Protein AF-A0A100JUS9-F1 (afdb_monomer_lite)

Organism: Streptomyces scabiei (NCBI:txid1930)

Sequence (91 aa):
MPEEAEIRGTVSKAGEGTVEFYTMSLDLDEASRAKLKED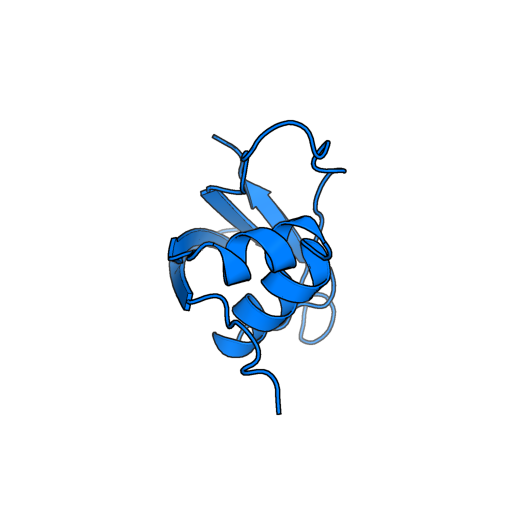PSGVLKRFLESQGYTVNALKMPDVQVGEDVWPSGWHHISSGPEKSHWFPIYR

pLDDT: mean 80.46, std 11.92, range [40.91, 91.25]

Foldseek 3Di:
DPPPDAWDWDWDFPDDDQKTKIFIDTDDDPNNLVVCLVCVFVRVCVVVVVVVDDPLEEDDDPPPSPDPFDFRIWIWRDDDDRDIYIYGHGD

Radius of gyration: 13.19 Å; chains: 1; bounding box: 42×20×35 Å

Secondary structure (DSSP, 8-state):
-------EEEEEEEEESSSEEEEEEEE--HHHHHHHHH-HHHHHHHHHHHTT---SEE------TTS----SEEEEE--STT--EEEEE--

Structure (mmCIF, N/CA/C/O backbone):
data_AF-A0A100JUS9-F1
#
_entry.id   AF-A0A100JUS9-F1
#
loop_
_atom_site.group_PDB
_atom_site.id
_atom_site.type_symbol
_atom_site.label_atom_id
_atom_site.label_alt_id
_atom_site.label_comp_id
_atom_site.label_asym_id
_atom_site.label_entity_id
_atom_site.label_seq_id
_atom_site.pdbx_PDB_ins_code
_atom_site.Cartn_x
_atom_site.Cartn_y
_atom_site.Cartn_z
_atom_site.occupancy
_atom_site.B_iso_or_equiv
_atom_site.auth_seq_id
_atom_site.auth_comp_id
_atom_site.auth_asym_id
_atom_site.auth_atom_id
_atom_site.pdbx_PDB_model_num
ATOM 1 N N . MET A 1 1 ? 28.033 -4.394 -3.657 1.00 40.91 1 MET A N 1
ATOM 2 C CA . MET A 1 1 ? 26.656 -4.788 -3.297 1.00 40.91 1 MET A CA 1
ATOM 3 C C . MET A 1 1 ? 25.750 -4.026 -4.241 1.00 40.91 1 MET A C 1
ATOM 5 O O . MET A 1 1 ? 25.998 -2.833 -4.369 1.00 40.91 1 MET A O 1
ATOM 9 N N . PRO A 1 2 ? 24.835 -4.663 -4.989 1.00 46.66 2 PRO A N 1
ATOM 10 C CA . PRO A 1 2 ? 23.889 -3.891 -5.785 1.00 46.66 2 PRO A CA 1
ATOM 11 C C . PRO A 1 2 ? 23.052 -3.063 -4.807 1.00 46.66 2 PRO A C 1
ATOM 13 O O . PRO A 1 2 ? 22.543 -3.616 -3.834 1.00 46.66 2 PRO A O 1
ATOM 16 N N . GLU A 1 3 ? 22.991 -1.746 -5.008 1.00 53.62 3 GLU A N 1
ATOM 17 C CA . GLU A 1 3 ? 22.060 -0.897 -4.268 1.00 53.62 3 GLU A CA 1
ATOM 18 C C . GLU A 1 3 ? 20.663 -1.488 -4.449 1.00 53.62 3 GLU A C 1
ATOM 20 O O . GLU A 1 3 ? 20.182 -1.680 -5.572 1.00 53.62 3 GLU A O 1
ATOM 25 N N . GLU A 1 4 ? 20.027 -1.872 -3.346 1.00 58.50 4 GLU A N 1
ATOM 26 C CA . GLU A 1 4 ? 18.651 -2.319 -3.407 1.00 58.50 4 GLU A CA 1
ATOM 27 C C . GLU A 1 4 ? 17.806 -1.112 -3.812 1.00 58.50 4 GLU A C 1
ATOM 29 O O . GLU A 1 4 ? 17.545 -0.245 -2.992 1.00 58.50 4 GLU A O 1
ATOM 34 N N . ALA A 1 5 ? 17.383 -1.044 -5.081 1.00 61.22 5 ALA A N 1
ATOM 35 C CA . ALA A 1 5 ? 16.350 -0.094 -5.488 1.00 61.22 5 ALA A CA 1
ATOM 36 C C . ALA A 1 5 ? 15.176 -0.174 -4.496 1.00 61.22 5 ALA A C 1
ATOM 38 O O . ALA A 1 5 ? 14.644 -1.269 -4.261 1.00 61.22 5 ALA A O 1
ATOM 39 N N . GLU A 1 6 ? 14.867 0.965 -3.885 1.00 76.25 6 GLU A N 1
ATOM 40 C CA . GLU A 1 6 ? 13.935 1.142 -2.778 1.00 76.25 6 GLU A CA 1
ATOM 41 C C . GLU A 1 6 ? 12.757 1.964 -3.300 1.00 76.25 6 GLU A C 1
ATOM 43 O O . GLU A 1 6 ? 12.953 3.069 -3.808 1.00 76.25 6 GLU A O 1
ATOM 48 N N . ILE A 1 7 ? 11.532 1.440 -3.184 1.00 79.69 7 ILE A N 1
ATOM 49 C CA . ILE A 1 7 ? 10.356 2.250 -3.506 1.00 79.69 7 ILE A CA 1
ATOM 50 C C . ILE A 1 7 ? 10.257 3.373 -2.486 1.00 79.69 7 ILE A C 1
ATOM 52 O O . ILE A 1 7 ? 10.108 3.135 -1.286 1.00 79.69 7 ILE A O 1
ATOM 56 N N . ARG A 1 8 ? 10.280 4.601 -2.996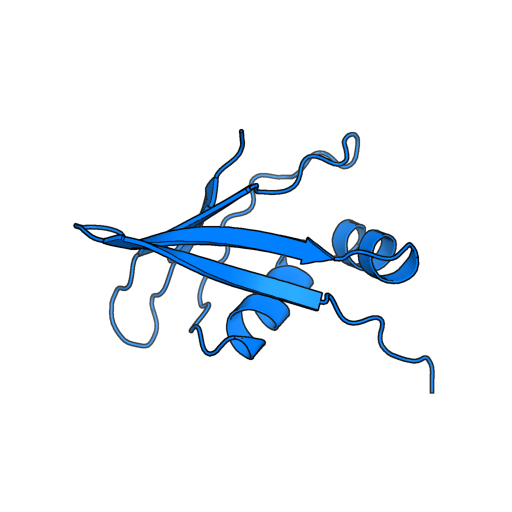 1.00 85.12 8 ARG A N 1
ATOM 57 C CA . ARG A 1 8 ? 10.000 5.804 -2.224 1.00 85.12 8 ARG A CA 1
ATOM 58 C C . ARG A 1 8 ? 8.569 6.232 -2.478 1.00 85.12 8 ARG A C 1
ATOM 60 O O . ARG A 1 8 ? 8.017 6.024 -3.555 1.00 85.12 8 ARG A O 1
ATOM 67 N N . GLY A 1 9 ? 7.950 6.832 -1.478 1.00 86.62 9 GLY A N 1
ATOM 68 C CA . GLY A 1 9 ? 6.572 7.263 -1.600 1.00 86.62 9 GLY A CA 1
ATOM 69 C C . GLY A 1 9 ? 5.998 7.754 -0.292 1.00 86.62 9 GLY A C 1
ATOM 70 O O . GLY A 1 9 ? 6.667 7.769 0.740 1.00 86.62 9 GLY A O 1
ATOM 71 N N . THR A 1 10 ? 4.733 8.142 -0.350 1.00 88.06 10 THR A N 1
ATOM 72 C CA . THR A 1 10 ? 3.953 8.528 0.819 1.00 88.06 10 THR A CA 1
ATOM 73 C C . THR A 1 10 ? 2.666 7.724 0.883 1.00 88.06 10 THR A C 1
ATOM 75 O O . THR A 1 10 ? 2.064 7.374 -0.136 1.00 88.06 10 THR A O 1
ATOM 78 N N . VAL A 1 11 ? 2.246 7.432 2.111 1.00 88.50 11 VAL A N 1
ATOM 79 C CA . VAL A 1 11 ? 0.953 6.822 2.414 1.00 88.50 11 VAL A CA 1
ATOM 80 C C . VAL A 1 11 ? 0.250 7.726 3.407 1.00 88.50 11 VAL A C 1
ATOM 82 O O . VAL A 1 11 ? 0.783 8.009 4.479 1.00 88.50 11 VAL A O 1
ATOM 85 N N . SER A 1 12 ? -0.940 8.197 3.053 1.00 89.69 12 SER A N 1
ATOM 86 C CA . SER A 1 12 ? -1.726 9.091 3.900 1.00 89.69 12 SER A CA 1
ATOM 87 C C . SER A 1 12 ? -3.135 8.553 4.095 1.00 89.69 12 SER A C 1
ATOM 89 O O . SER A 1 12 ? -3.772 8.061 3.161 1.00 89.69 12 SER A O 1
ATOM 91 N N . LYS A 1 13 ? -3.630 8.631 5.334 1.00 89.06 13 LYS A N 1
ATOM 92 C CA . LYS A 1 13 ? -5.001 8.246 5.669 1.00 89.06 13 LYS A CA 1
ATOM 93 C C . LYS A 1 13 ? -5.963 9.271 5.071 1.00 89.06 13 LYS A C 1
ATOM 95 O O . LYS A 1 13 ? -5.886 10.455 5.384 1.00 89.06 13 LYS A O 1
ATOM 100 N N . ALA A 1 14 ? -6.852 8.805 4.206 1.00 87.69 14 ALA A N 1
ATOM 101 C CA . ALA A 1 14 ? -7.864 9.608 3.532 1.00 87.69 14 ALA A CA 1
ATOM 102 C C . ALA A 1 14 ? -9.209 9.612 4.281 1.00 87.69 14 ALA A C 1
ATOM 104 O O . ALA A 1 14 ? -9.987 10.550 4.129 1.00 87.69 14 ALA A O 1
ATOM 105 N N . GLY A 1 15 ? -9.488 8.583 5.093 1.00 82.12 15 GLY A N 1
ATOM 106 C CA . GLY A 1 15 ? -10.726 8.467 5.869 1.00 82.12 15 GLY A CA 1
ATOM 107 C C . GLY A 1 15 ? -10.789 7.207 6.739 1.00 82.12 15 GLY A C 1
ATOM 108 O O . GLY A 1 15 ? -9.936 6.325 6.631 1.00 82.12 15 GLY A O 1
ATOM 109 N N . GLU A 1 16 ? -11.802 7.125 7.604 1.00 85.19 16 GLU A N 1
ATOM 110 C CA . GLU A 1 16 ? -12.021 6.019 8.549 1.00 85.19 16 GLU A CA 1
ATOM 111 C C . GLU A 1 16 ? -13.514 5.716 8.746 1.00 85.19 16 GLU A C 1
ATOM 113 O O . GLU A 1 16 ? -14.345 6.624 8.749 1.00 85.19 16 GLU A O 1
ATOM 118 N N . GLY A 1 17 ? -13.834 4.433 8.929 1.00 78.31 17 GLY A N 1
ATOM 119 C CA . GLY A 1 17 ? -15.154 3.896 9.262 1.00 78.31 17 GLY A CA 1
ATOM 120 C C . GLY A 1 17 ? -15.028 2.427 9.683 1.00 78.31 17 GLY A C 1
ATOM 121 O O . GLY A 1 17 ? -14.136 2.080 10.447 1.00 78.31 17 GLY A O 1
ATOM 122 N N . THR A 1 18 ? -15.860 1.526 9.146 1.00 81.06 18 THR A N 1
ATOM 123 C CA . THR A 1 18 ? -15.648 0.064 9.297 1.00 81.06 18 THR A CA 1
ATOM 124 C C . THR A 1 18 ? -14.346 -0.415 8.638 1.00 81.06 18 THR A C 1
ATOM 126 O O . THR A 1 18 ? -13.836 -1.483 8.965 1.00 81.06 18 THR A O 1
ATOM 129 N N . VAL A 1 19 ? -13.813 0.381 7.712 1.00 84.25 19 VAL A N 1
ATOM 130 C CA . VAL A 1 19 ? -12.517 0.204 7.057 1.00 84.25 19 VAL A CA 1
ATOM 131 C C . VAL A 1 19 ? -11.794 1.552 7.029 1.00 84.25 19 VAL A C 1
ATOM 133 O O . VAL A 1 19 ? -12.437 2.605 7.042 1.00 84.25 19 VAL A O 1
ATOM 136 N N . GLU A 1 20 ? -10.468 1.533 6.983 1.00 87.00 20 GLU A N 1
ATOM 137 C CA . GLU A 1 20 ? -9.643 2.725 6.788 1.00 87.00 20 GLU A CA 1
ATOM 138 C C . GLU A 1 20 ? -9.272 2.870 5.312 1.00 87.00 20 GLU A C 1
ATOM 140 O O . GLU A 1 20 ? -9.027 1.881 4.619 1.00 87.00 20 GLU A O 1
ATOM 145 N N . PHE A 1 21 ? -9.220 4.106 4.824 1.00 86.50 21 PHE A N 1
ATOM 146 C CA . PHE A 1 21 ? -8.866 4.411 3.441 1.00 86.50 21 PHE A CA 1
ATOM 147 C C . PHE A 1 21 ? -7.529 5.128 3.398 1.00 86.50 21 PHE A C 1
ATOM 149 O O . PHE A 1 21 ? -7.308 6.083 4.145 1.00 86.50 21 PHE A O 1
ATOM 156 N N . TYR A 1 22 ? -6.672 4.713 2.476 1.00 88.06 22 TYR A N 1
ATOM 157 C CA . TYR A 1 22 ? -5.344 5.267 2.283 1.00 88.06 22 TYR A CA 1
ATOM 158 C C . TYR A 1 22 ? -5.131 5.667 0.833 1.00 88.06 22 TYR A C 1
ATOM 160 O O . TYR A 1 22 ? -5.476 4.925 -0.086 1.00 88.06 22 TYR A O 1
ATOM 168 N N . THR A 1 23 ? -4.511 6.824 0.640 1.00 87.12 23 THR A N 1
ATOM 169 C CA . THR A 1 23 ? -3.952 7.229 -0.648 1.00 87.12 23 THR A CA 1
ATOM 170 C C . THR A 1 23 ? -2.471 6.890 -0.648 1.00 87.12 23 THR A C 1
ATOM 172 O O . THR A 1 23 ? -1.782 7.126 0.347 1.00 87.12 23 THR A O 1
ATOM 175 N N . MET A 1 24 ? -1.986 6.337 -1.757 1.00 85.62 24 MET A N 1
ATOM 176 C CA . MET A 1 24 ? -0.587 5.960 -1.918 1.00 85.62 24 MET A CA 1
ATOM 177 C C . MET A 1 24 ? -0.007 6.664 -3.139 1.00 85.62 24 MET A C 1
ATOM 179 O O . MET A 1 24 ? -0.547 6.551 -4.236 1.00 85.62 24 MET A O 1
ATOM 183 N N . SER A 1 25 ? 1.109 7.359 -2.940 1.00 84.75 25 SER A N 1
ATOM 184 C CA . SER A 1 25 ? 1.863 8.017 -4.006 1.00 84.75 25 SER A CA 1
ATOM 185 C C . SER A 1 25 ? 3.264 7.434 -4.041 1.00 84.75 25 SER A C 1
ATOM 187 O O . SER A 1 25 ? 3.992 7.553 -3.058 1.00 84.75 25 SER A O 1
ATOM 189 N N . LEU A 1 26 ? 3.636 6.804 -5.154 1.00 85.06 26 LEU A N 1
ATOM 190 C CA . LEU A 1 26 ? 4.945 6.179 -5.334 1.00 85.06 26 LEU A CA 1
ATOM 191 C C . LEU A 1 26 ? 5.806 7.018 -6.278 1.00 85.06 26 LEU A C 1
ATOM 193 O O . LEU A 1 26 ? 5.358 7.394 -7.361 1.00 85.06 26 LEU A O 1
ATOM 197 N N . ASP A 1 27 ? 7.043 7.271 -5.872 1.00 86.00 27 ASP A N 1
ATOM 198 C CA . ASP A 1 27 ? 8.084 7.846 -6.713 1.00 86.00 27 ASP A CA 1
ATOM 199 C C . ASP A 1 27 ? 8.973 6.704 -7.219 1.00 86.00 27 ASP A C 1
ATOM 201 O O . ASP A 1 27 ? 9.695 6.067 -6.447 1.00 86.00 27 ASP A O 1
ATOM 205 N N . LEU A 1 28 ? 8.830 6.374 -8.506 1.00 84.00 28 LEU A N 1
ATOM 206 C CA . LEU A 1 28 ? 9.409 5.172 -9.103 1.00 84.00 28 LEU A CA 1
ATOM 207 C C . LEU A 1 28 ? 10.364 5.527 -10.242 1.00 84.00 28 LEU A C 1
ATOM 209 O O . LEU A 1 28 ? 9.928 5.836 -11.361 1.00 84.00 28 LEU A O 1
ATOM 213 N N . ASP A 1 29 ? 11.658 5.382 -9.966 1.00 86.81 29 ASP A N 1
ATOM 214 C CA . ASP A 1 29 ? 12.689 5.299 -10.998 1.00 86.81 29 ASP A CA 1
ATOM 215 C C . ASP A 1 29 ? 12.603 3.974 -11.784 1.00 86.81 29 ASP A C 1
ATOM 217 O O . ASP A 1 29 ? 11.810 3.079 -11.478 1.00 86.81 29 ASP A O 1
ATOM 221 N N . GLU A 1 30 ? 13.402 3.849 -12.843 1.00 84.69 30 GLU A N 1
ATOM 222 C CA . GLU A 1 30 ? 13.376 2.685 -13.737 1.00 84.69 30 GLU A CA 1
ATOM 223 C C . GLU A 1 30 ? 13.670 1.365 -13.001 1.00 84.69 30 GLU A C 1
ATOM 225 O O . GLU A 1 30 ? 12.991 0.360 -13.228 1.00 84.69 30 GLU A O 1
ATOM 230 N N . ALA A 1 31 ? 14.617 1.376 -12.060 1.00 87.75 31 ALA A N 1
ATOM 231 C CA . ALA A 1 31 ? 14.981 0.199 -11.276 1.00 87.75 31 ALA A CA 1
ATOM 232 C C . ALA A 1 31 ? 13.860 -0.218 -10.306 1.00 87.75 31 ALA A C 1
ATOM 234 O O . ALA A 1 31 ? 13.541 -1.403 -10.182 1.00 87.75 31 ALA A O 1
ATOM 235 N N . SER A 1 32 ? 13.217 0.753 -9.659 1.00 85.19 32 SER A N 1
ATOM 236 C CA . SER A 1 32 ? 12.089 0.547 -8.748 1.00 85.19 32 SER A CA 1
ATOM 237 C C . SER A 1 32 ? 10.853 0.058 -9.497 1.00 85.19 32 SER A C 1
ATOM 239 O O . SER A 1 32 ? 10.158 -0.833 -9.011 1.00 85.19 32 SER A O 1
ATOM 241 N N . ARG A 1 33 ? 10.613 0.561 -10.717 1.00 84.69 33 ARG A N 1
ATOM 242 C CA . ARG A 1 33 ? 9.569 0.047 -11.621 1.00 84.69 33 ARG A CA 1
ATOM 243 C C . ARG A 1 33 ? 9.816 -1.406 -12.001 1.00 84.69 33 ARG A C 1
ATOM 245 O O . ARG A 1 33 ? 8.879 -2.197 -11.960 1.00 84.69 33 ARG A O 1
ATOM 252 N N . ALA A 1 34 ? 11.049 -1.764 -12.360 1.00 85.25 34 ALA A N 1
ATOM 253 C CA . ALA A 1 34 ? 11.392 -3.136 -12.726 1.00 85.25 34 ALA A CA 1
ATOM 254 C C . ALA A 1 34 ? 11.146 -4.107 -11.560 1.00 85.25 34 ALA A C 1
ATOM 256 O O . ALA A 1 34 ? 10.464 -5.115 -11.736 1.00 85.25 34 ALA A O 1
ATOM 257 N N . LYS A 1 35 ? 11.596 -3.755 -10.349 1.00 84.56 35 LYS A N 1
ATOM 258 C CA . LYS A 1 35 ? 11.338 -4.557 -9.143 1.00 84.56 35 LYS A CA 1
ATOM 259 C C . LYS A 1 35 ? 9.859 -4.656 -8.799 1.00 84.56 35 LYS A C 1
ATOM 261 O O . LYS A 1 35 ? 9.385 -5.727 -8.435 1.00 84.56 35 LYS A O 1
ATOM 266 N N . LEU A 1 36 ? 9.131 -3.545 -8.909 1.00 84.44 36 LEU A N 1
ATOM 267 C CA . LEU A 1 36 ? 7.698 -3.531 -8.648 1.00 84.44 36 LEU A CA 1
ATOM 268 C C . LEU A 1 36 ? 6.941 -4.423 -9.642 1.00 84.44 36 LEU A C 1
ATOM 270 O O . LEU A 1 36 ? 5.951 -5.025 -9.256 1.00 84.44 36 LEU A O 1
ATOM 274 N N . LYS A 1 37 ? 7.405 -4.551 -10.893 1.00 83.31 37 LYS A N 1
ATOM 275 C CA . LYS A 1 37 ? 6.838 -5.488 -11.882 1.00 83.31 37 LYS A CA 1
ATOM 276 C C . LYS A 1 37 ? 7.168 -6.951 -11.584 1.00 83.31 37 LYS A C 1
ATOM 278 O O . LYS A 1 37 ? 6.336 -7.812 -11.842 1.00 83.31 37 LYS A O 1
ATOM 283 N N . GLU A 1 38 ? 8.362 -7.226 -11.068 1.00 86.06 38 GLU A N 1
ATOM 284 C CA . GLU A 1 38 ? 8.822 -8.583 -10.750 1.00 86.06 38 GLU A CA 1
ATOM 285 C C . GLU A 1 38 ? 8.127 -9.165 -9.507 1.00 86.06 38 GLU A C 1
ATOM 287 O O . GLU A 1 38 ? 7.640 -10.293 -9.541 1.00 86.06 38 GLU A O 1
ATOM 292 N N . ASP A 1 39 ? 8.038 -8.384 -8.426 1.00 85.38 39 ASP A N 1
ATOM 293 C CA . ASP A 1 39 ? 7.382 -8.771 -7.170 1.00 85.38 39 ASP A CA 1
ATOM 294 C C . ASP A 1 39 ? 6.490 -7.631 -6.643 1.00 85.38 39 ASP A C 1
ATOM 296 O O . ASP A 1 39 ? 6.819 -6.966 -5.653 1.00 85.38 39 ASP A O 1
ATOM 300 N N . PRO A 1 40 ? 5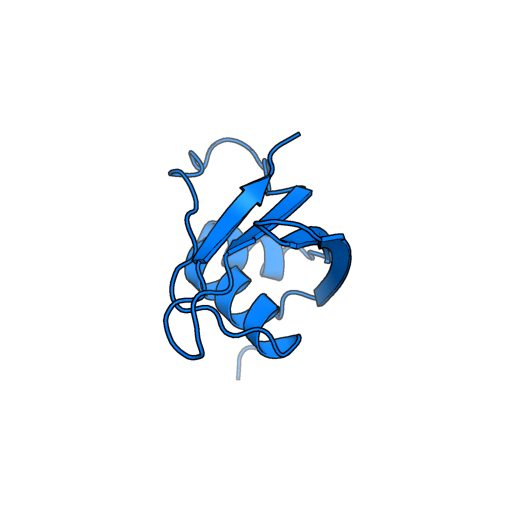.327 -7.388 -7.276 1.00 84.06 40 PRO A N 1
ATOM 301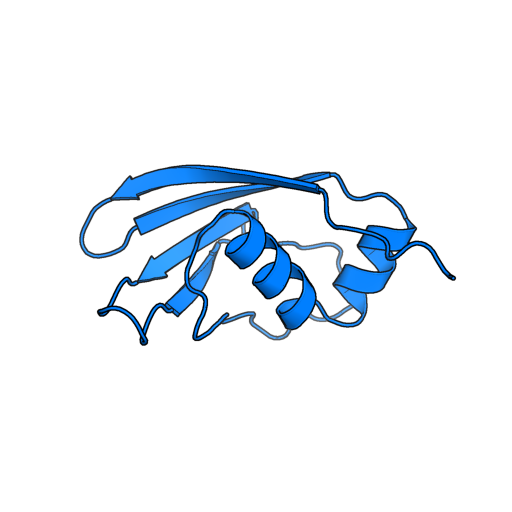 C CA . PRO A 1 40 ? 4.428 -6.317 -6.864 1.00 84.06 40 PRO A CA 1
ATOM 302 C C . PRO A 1 40 ? 4.023 -6.412 -5.391 1.00 84.06 40 PRO A C 1
ATOM 304 O O . PRO A 1 40 ? 4.000 -5.419 -4.661 1.00 84.06 40 PRO A O 1
ATOM 307 N N . SER A 1 41 ? 3.700 -7.628 -4.943 1.00 85.44 41 SER A N 1
ATOM 308 C CA . SER A 1 41 ? 3.139 -7.844 -3.613 1.00 85.44 41 SER A CA 1
ATOM 309 C C . SER A 1 41 ? 4.186 -7.703 -2.518 1.00 85.44 41 SER A C 1
ATOM 311 O O . SER A 1 41 ? 3.935 -7.029 -1.518 1.00 85.44 41 SER A O 1
ATOM 313 N N . GLY A 1 42 ? 5.361 -8.312 -2.683 1.00 87.81 42 GLY A N 1
ATOM 314 C CA . GLY A 1 42 ? 6.414 -8.229 -1.681 1.00 87.81 42 GLY A CA 1
ATOM 315 C C . GLY A 1 42 ? 7.015 -6.832 -1.596 1.00 87.81 42 GLY A C 1
ATOM 316 O O . GLY A 1 42 ? 7.293 -6.364 -0.491 1.00 87.81 42 GLY A O 1
ATOM 317 N N . VAL A 1 43 ? 7.158 -6.125 -2.721 1.00 88.94 43 VAL A N 1
ATOM 318 C CA . VAL A 1 43 ? 7.691 -4.758 -2.709 1.00 88.94 43 VAL A CA 1
ATOM 319 C C . VAL A 1 43 ? 6.724 -3.788 -2.022 1.00 88.94 43 VAL A C 1
ATOM 321 O O . VAL A 1 43 ? 7.143 -3.057 -1.122 1.00 88.94 43 VAL A O 1
ATOM 324 N N . LEU A 1 44 ? 5.431 -3.805 -2.366 1.00 88.25 44 LEU A N 1
ATOM 325 C CA . LEU A 1 44 ? 4.447 -2.921 -1.725 1.00 88.25 44 LEU A CA 1
ATOM 326 C C . LEU A 1 44 ? 4.228 -3.259 -0.251 1.00 88.25 44 LEU A C 1
ATOM 328 O O . LEU A 1 44 ? 4.058 -2.352 0.562 1.00 88.25 44 LEU A O 1
ATOM 332 N N . LYS A 1 45 ? 4.287 -4.544 0.115 1.00 89.50 45 LYS A N 1
ATOM 333 C CA . LYS A 1 45 ? 4.256 -4.966 1.516 1.00 89.50 45 LYS A CA 1
ATOM 334 C C . LYS A 1 45 ? 5.400 -4.332 2.310 1.00 89.50 45 LYS A C 1
ATOM 336 O O . LYS A 1 45 ? 5.133 -3.685 3.317 1.00 89.50 45 LYS A O 1
ATOM 341 N N . ARG A 1 46 ? 6.645 -4.464 1.836 1.00 91.00 46 ARG A N 1
ATOM 342 C CA . ARG A 1 46 ? 7.823 -3.877 2.500 1.00 91.00 46 ARG A CA 1
ATOM 343 C C . ARG A 1 46 ? 7.712 -2.358 2.616 1.00 91.00 46 ARG A C 1
ATOM 345 O O . ARG A 1 46 ? 8.070 -1.804 3.649 1.00 91.00 46 ARG A O 1
ATOM 352 N N . PHE A 1 47 ? 7.191 -1.695 1.583 1.00 90.75 47 PHE A N 1
ATOM 353 C CA . PHE A 1 47 ? 6.947 -0.255 1.616 1.00 90.75 47 PHE A CA 1
ATOM 354 C C . PHE A 1 47 ? 5.916 0.130 2.688 1.00 90.75 47 PHE A C 1
ATOM 356 O O . PHE A 1 47 ? 6.186 0.991 3.512 1.00 90.75 47 PHE A O 1
ATOM 363 N N . LEU A 1 48 ? 4.758 -0.528 2.743 1.00 90.38 48 LEU A N 1
ATOM 364 C CA . LEU A 1 48 ? 3.754 -0.258 3.779 1.00 90.38 48 LEU A CA 1
ATOM 365 C C . LEU A 1 48 ? 4.291 -0.549 5.193 1.00 90.38 48 LEU A C 1
ATOM 367 O O . LEU A 1 48 ? 4.071 0.238 6.113 1.00 90.38 48 LEU A O 1
ATOM 371 N N . GLU A 1 49 ? 5.043 -1.634 5.369 1.00 91.25 49 GLU A N 1
ATOM 372 C CA . GLU A 1 49 ? 5.687 -1.962 6.646 1.00 91.25 49 GLU A CA 1
ATOM 373 C C . GLU A 1 49 ? 6.739 -0.915 7.047 1.00 91.25 49 GLU A C 1
ATOM 375 O O . GLU A 1 49 ? 6.814 -0.550 8.221 1.00 91.25 49 GLU A O 1
ATOM 380 N N . SER A 1 50 ? 7.487 -0.349 6.089 1.00 91.06 50 SER A N 1
ATOM 381 C CA . SER A 1 50 ? 8.433 0.745 6.358 1.00 91.06 50 SER A CA 1
ATOM 382 C C . SER A 1 50 ? 7.741 2.043 6.790 1.00 91.06 50 SER A C 1
ATOM 384 O O . SER A 1 50 ? 8.340 2.849 7.499 1.00 91.06 50 SER A O 1
ATOM 386 N N . GLN A 1 51 ? 6.464 2.222 6.432 1.00 89.31 51 GLN A N 1
ATOM 387 C CA . GLN A 1 51 ? 5.616 3.317 6.918 1.00 89.31 51 GLN A CA 1
ATOM 388 C C . GLN A 1 51 ? 4.966 3.028 8.288 1.00 89.31 51 GLN A C 1
ATOM 390 O O . GLN A 1 51 ? 4.193 3.847 8.783 1.00 89.31 51 GLN A O 1
ATOM 395 N N . GLY A 1 52 ? 5.261 1.882 8.914 1.00 88.81 52 GLY A N 1
ATOM 396 C CA . GLY A 1 52 ? 4.758 1.513 10.241 1.00 88.81 52 GLY A CA 1
ATOM 397 C C . GLY A 1 52 ? 3.431 0.748 10.245 1.00 88.81 52 GLY A C 1
ATOM 398 O O . GLY A 1 52 ? 2.853 0.553 11.315 1.00 88.81 52 GLY A O 1
ATOM 399 N N . TYR A 1 53 ? 2.938 0.298 9.087 1.00 88.12 53 TYR A N 1
ATOM 400 C CA . TYR A 1 53 ? 1.731 -0.527 9.013 1.00 88.12 53 TYR A CA 1
ATOM 401 C C . TYR A 1 53 ? 2.035 -2.011 9.232 1.00 88.12 53 TYR A C 1
ATOM 403 O O . TYR A 1 53 ? 3.056 -2.531 8.791 1.00 88.12 53 TYR A O 1
ATOM 411 N N . THR A 1 54 ? 1.096 -2.736 9.839 1.00 88.31 54 THR A N 1
ATOM 412 C CA . THR A 1 54 ? 1.117 -4.202 9.830 1.00 88.31 54 THR A CA 1
ATOM 413 C C . THR A 1 54 ? 0.434 -4.719 8.565 1.00 88.31 54 THR A C 1
ATOM 415 O O . THR A 1 54 ? -0.721 -4.383 8.289 1.00 88.31 54 THR A O 1
ATOM 418 N N . VAL A 1 55 ? 1.132 -5.553 7.789 1.00 88.31 55 VAL A N 1
ATOM 419 C CA . VAL A 1 55 ? 0.618 -6.101 6.524 1.00 88.31 55 VAL A CA 1
ATOM 420 C C . VAL A 1 55 ? 0.645 -7.628 6.559 1.00 88.31 55 VAL A C 1
ATOM 422 O O . VAL A 1 55 ? 1.607 -8.282 6.149 1.00 88.31 55 VAL A O 1
ATOM 425 N N . ASN A 1 56 ? -0.447 -8.227 7.035 1.00 88.00 56 ASN A N 1
ATOM 426 C CA . ASN A 1 56 ? -0.579 -9.685 7.063 1.00 88.00 56 ASN A CA 1
ATOM 427 C C . ASN A 1 56 ? -1.002 -10.233 5.696 1.00 88.00 56 ASN A C 1
ATOM 429 O O . ASN A 1 56 ? -0.501 -11.270 5.266 1.00 88.00 56 ASN A O 1
ATOM 433 N N . ALA A 1 57 ? -1.885 -9.516 4.997 1.00 85.25 57 ALA A N 1
ATOM 434 C CA . ALA A 1 57 ? -2.330 -9.867 3.656 1.00 85.25 57 ALA A CA 1
ATOM 435 C C . ALA A 1 57 ? -2.445 -8.629 2.761 1.00 85.25 57 ALA A C 1
ATOM 437 O O . ALA A 1 57 ? -3.095 -7.648 3.123 1.00 85.25 57 ALA A O 1
ATOM 438 N N . LEU A 1 58 ? -1.867 -8.725 1.563 1.00 86.12 58 LEU A N 1
ATOM 439 C CA . LEU A 1 58 ? -2.010 -7.756 0.482 1.00 86.12 58 LEU A CA 1
ATOM 440 C C . LEU A 1 58 ? -2.782 -8.426 -0.660 1.00 86.12 58 LEU A C 1
ATOM 442 O O . LEU A 1 58 ? -2.351 -9.453 -1.184 1.00 86.12 58 LEU A O 1
ATOM 446 N N . LYS A 1 59 ? -3.953 -7.895 -1.011 1.00 84.69 59 LYS A N 1
ATOM 447 C CA . LYS A 1 59 ? -4.850 -8.492 -2.008 1.00 84.69 59 LYS A CA 1
ATOM 448 C C . LYS A 1 59 ? -4.716 -7.799 -3.350 1.00 84.69 59 LYS A C 1
ATOM 450 O O . LYS A 1 59 ? -5.600 -7.066 -3.759 1.00 84.69 59 LYS A O 1
ATOM 455 N N . MET A 1 60 ? -3.619 -8.048 -4.042 1.00 75.50 60 MET A N 1
ATOM 456 C CA . MET A 1 60 ? -3.465 -7.596 -5.421 1.00 75.50 60 MET A CA 1
ATOM 457 C C . MET A 1 60 ? -4.258 -8.562 -6.318 1.00 75.50 60 MET A C 1
ATOM 459 O O . MET A 1 60 ? -3.959 -9.757 -6.275 1.00 75.50 60 MET A O 1
ATOM 463 N N . PRO A 1 61 ? -5.280 -8.132 -7.087 1.00 64.31 61 PRO A N 1
ATOM 464 C CA . PRO A 1 61 ? -5.704 -8.923 -8.239 1.00 64.31 61 PRO A CA 1
ATOM 465 C C . PRO A 1 61 ? -4.479 -9.148 -9.125 1.00 64.31 61 PRO A C 1
ATOM 467 O O . PRO A 1 61 ? -3.568 -8.320 -9.092 1.00 64.31 61 PRO A O 1
ATOM 470 N N . ASP A 1 62 ? -4.441 -10.254 -9.871 1.00 57.91 62 ASP A N 1
ATOM 471 C CA . ASP A 1 62 ? -3.372 -10.526 -10.832 1.00 57.91 62 ASP A CA 1
ATOM 472 C C . ASP A 1 62 ? -3.265 -9.315 -11.760 1.00 57.91 62 ASP A C 1
ATOM 474 O O . ASP A 1 62 ? -4.063 -9.155 -12.686 1.00 57.91 62 ASP A O 1
ATOM 478 N N . VAL A 1 63 ? -2.342 -8.401 -11.440 1.00 54.38 63 VAL A N 1
ATOM 479 C CA . VAL A 1 63 ? -2.067 -7.213 -12.232 1.00 54.38 63 VAL A CA 1
ATOM 480 C C . VAL A 1 63 ? -1.482 -7.800 -13.495 1.00 54.38 63 VAL A C 1
ATOM 482 O O . VAL A 1 63 ? -0.318 -8.195 -13.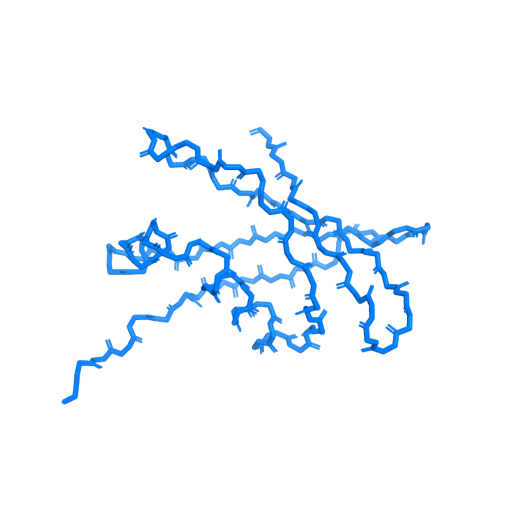524 1.00 54.38 63 VAL A O 1
ATOM 485 N N . GLN A 1 64 ? -2.340 -8.010 -14.493 1.00 49.97 64 GLN A N 1
ATOM 486 C CA . GLN A 1 64 ? -1.910 -8.506 -15.781 1.00 49.97 64 GLN A CA 1
ATOM 487 C C . GLN A 1 64 ? -0.794 -7.570 -16.222 1.00 49.97 64 GLN A C 1
ATOM 489 O O . GLN A 1 64 ? -0.993 -6.364 -16.340 1.00 49.97 64 GLN A O 1
ATOM 494 N N . VAL A 1 65 ? 0.390 -8.151 -16.400 1.00 49.94 65 VAL A N 1
ATOM 495 C CA . VAL A 1 65 ? 1.708 -7.520 -16.593 1.00 49.94 65 VAL A CA 1
ATOM 496 C C . VAL A 1 65 ? 1.777 -6.651 -17.875 1.00 49.94 65 VAL A C 1
ATOM 498 O O . VAL A 1 65 ? 2.849 -6.262 -18.325 1.00 49.94 65 VAL A O 1
ATOM 501 N N . GLY A 1 66 ? 0.635 -6.342 -18.492 1.00 51.25 66 GLY A N 1
ATOM 502 C CA . GLY A 1 66 ? 0.504 -5.583 -19.729 1.00 51.25 66 GLY A CA 1
ATOM 503 C C . GLY A 1 66 ? 0.374 -4.070 -19.558 1.00 51.25 66 GLY A C 1
ATOM 504 O O . GLY A 1 66 ? 0.740 -3.354 -20.484 1.00 51.25 66 GLY A O 1
ATOM 505 N N . GLU A 1 67 ? -0.085 -3.559 -18.413 1.00 57.50 67 GLU A N 1
ATOM 506 C CA . GLU A 1 67 ? -0.271 -2.112 -18.230 1.00 57.50 67 GLU A CA 1
ATOM 507 C C . GLU A 1 67 ? 0.317 -1.635 -16.895 1.00 57.50 67 GLU A C 1
ATOM 509 O O . GLU A 1 67 ? 0.213 -2.320 -15.880 1.00 57.50 67 GLU A O 1
ATOM 514 N N . ASP A 1 68 ? 0.942 -0.448 -16.888 1.00 67.75 68 ASP A N 1
ATOM 515 C CA . ASP A 1 68 ? 1.472 0.246 -15.697 1.00 67.75 68 ASP A CA 1
ATOM 516 C C . ASP A 1 68 ? 0.330 0.744 -14.769 1.00 67.75 68 ASP A C 1
ATOM 518 O O . ASP A 1 68 ? 0.350 1.869 -14.264 1.00 67.75 68 ASP A O 1
ATOM 522 N N . VAL A 1 69 ? -0.704 -0.077 -14.565 1.00 72.31 69 VAL A N 1
ATOM 523 C CA . VAL A 1 69 ? -1.877 0.218 -13.740 1.00 72.31 69 VAL A CA 1
ATOM 524 C C . VAL A 1 69 ? -1.571 -0.184 -12.305 1.00 72.31 69 VAL A C 1
ATOM 526 O O . VAL A 1 69 ? -1.711 -1.338 -11.895 1.00 72.31 69 VAL A O 1
ATOM 529 N N . TRP A 1 70 ? -1.144 0.805 -11.527 1.00 75.88 70 TRP A N 1
ATOM 530 C CA . TRP A 1 70 ? -0.850 0.647 -10.108 1.00 75.88 70 TRP A CA 1
ATOM 531 C C . TRP A 1 70 ? -2.019 1.119 -9.238 1.00 75.88 70 TRP A C 1
ATOM 533 O O . TRP A 1 70 ? -2.733 2.051 -9.620 1.00 75.88 70 TRP A O 1
ATOM 543 N N . PRO A 1 71 ? -2.225 0.515 -8.052 1.00 80.12 71 PRO A N 1
ATOM 544 C CA . PRO A 1 71 ? -3.219 0.999 -7.106 1.00 80.12 71 PRO A CA 1
ATOM 545 C C . PRO A 1 71 ? -2.980 2.474 -6.767 1.00 80.12 71 PRO A C 1
ATOM 547 O O . PRO A 1 71 ? -1.888 2.859 -6.355 1.00 80.12 71 PRO A O 1
ATOM 550 N N . SER A 1 72 ? -4.027 3.285 -6.884 1.00 81.56 72 SER A N 1
ATOM 551 C CA . SER A 1 72 ? -4.035 4.693 -6.458 1.00 81.56 72 SER A CA 1
ATOM 552 C C . SER A 1 72 ? -4.179 4.855 -4.935 1.00 81.56 72 SER A C 1
ATOM 554 O O . SER A 1 72 ? -4.000 5.940 -4.379 1.00 81.56 72 SER A O 1
ATOM 556 N N . GLY A 1 73 ? -4.528 3.770 -4.246 1.00 86.44 73 GLY A N 1
ATOM 557 C CA . GLY A 1 73 ? -4.771 3.743 -2.813 1.00 86.44 73 GLY A CA 1
ATOM 558 C C . GLY A 1 73 ? -5.104 2.344 -2.313 1.00 86.44 73 GLY A C 1
ATOM 559 O O . GLY A 1 73 ? -5.056 1.373 -3.072 1.00 86.44 73 GLY A O 1
ATOM 560 N N . TRP A 1 74 ? -5.457 2.256 -1.033 1.00 89.56 74 TRP A N 1
ATOM 561 C CA . TRP A 1 74 ? -5.761 1.009 -0.344 1.00 89.56 74 TRP A CA 1
ATOM 562 C C . TRP A 1 74 ? -6.916 1.158 0.650 1.00 89.56 74 TRP A C 1
ATOM 564 O O . TRP A 1 74 ? -7.021 2.158 1.355 1.00 89.56 74 TRP A O 1
ATOM 574 N N . HIS A 1 75 ? -7.743 0.122 0.751 1.00 89.44 75 HIS A N 1
ATOM 575 C CA . HIS A 1 75 ? -8.588 -0.137 1.909 1.00 89.44 75 HIS A CA 1
ATOM 576 C C . HIS A 1 75 ? -7.805 -0.983 2.906 1.00 89.44 75 HIS A C 1
ATOM 578 O O . HIS A 1 75 ? -7.262 -2.024 2.534 1.00 89.44 75 HIS A O 1
ATOM 584 N N . HIS A 1 76 ? -7.805 -0.582 4.168 1.00 90.69 76 HIS A N 1
ATOM 585 C CA . HIS A 1 76 ? -7.237 -1.341 5.268 1.00 90.69 76 HIS A CA 1
ATOM 586 C C . HIS A 1 76 ? -8.353 -1.784 6.211 1.00 90.69 76 HIS A C 1
ATOM 588 O O . HIS A 1 76 ? -9.122 -0.977 6.734 1.00 90.69 76 HIS A O 1
ATOM 594 N N . ILE A 1 77 ? -8.437 -3.092 6.427 1.00 87.62 77 ILE A N 1
ATOM 595 C CA . ILE A 1 77 ? -9.298 -3.690 7.442 1.00 87.62 77 ILE A CA 1
ATOM 596 C C . ILE A 1 77 ? -8.401 -4.078 8.610 1.00 87.62 77 ILE A C 1
ATOM 598 O O . ILE A 1 77 ? -7.750 -5.128 8.576 1.00 87.62 77 ILE A O 1
ATOM 602 N N . SER A 1 78 ? -8.359 -3.228 9.636 1.00 80.31 78 SER A N 1
ATOM 603 C CA . SER A 1 78 ? -7.680 -3.549 10.886 1.00 80.31 78 SER A CA 1
ATOM 604 C C . SER A 1 78 ? -8.521 -4.578 11.647 1.00 80.31 78 SER A C 1
ATOM 606 O O . SER A 1 78 ? -9.660 -4.329 12.036 1.00 80.31 78 SER A O 1
ATOM 608 N N . SER A 1 79 ? -7.999 -5.792 11.830 1.00 73.31 79 SER A N 1
ATOM 609 C CA . SER A 1 79 ? -8.703 -6.823 12.608 1.00 73.31 79 SER A CA 1
ATOM 610 C C . SER A 1 79 ? -7.795 -7.443 13.664 1.00 73.31 79 SER A C 1
ATOM 612 O O . SER A 1 79 ? -7.408 -8.606 13.627 1.00 73.31 79 SER A O 1
ATOM 614 N N . GLY A 1 80 ? -7.449 -6.618 14.650 1.00 70.50 80 GLY A N 1
ATOM 615 C CA . GLY A 1 80 ? -6.467 -6.967 15.670 1.00 70.50 80 GLY A CA 1
ATOM 616 C C . GLY A 1 80 ? -5.033 -7.013 15.120 1.00 70.50 80 GLY A C 1
ATOM 617 O O . GLY A 1 80 ? -4.822 -6.794 13.927 1.00 70.50 80 GLY A O 1
ATOM 618 N N . PRO A 1 81 ? -4.040 -7.302 15.979 1.00 67.12 81 PRO A N 1
ATOM 619 C CA . PRO A 1 81 ? -2.622 -7.102 15.661 1.00 67.12 81 PRO A CA 1
ATOM 620 C C . PRO A 1 81 ? -2.074 -7.969 14.519 1.00 67.12 81 PRO A C 1
ATOM 622 O O . PRO A 1 81 ? -1.017 -7.666 13.986 1.00 67.12 81 PRO A O 1
ATOM 625 N N . GLU A 1 82 ? -2.761 -9.055 14.153 1.00 71.06 82 GLU A N 1
ATOM 626 C CA . GLU A 1 82 ? -2.231 -10.069 13.226 1.00 71.06 82 GLU A CA 1
ATOM 627 C C . GLU A 1 82 ? -3.134 -10.362 12.024 1.00 71.06 82 GLU A C 1
ATOM 629 O O . GLU A 1 82 ? -2.896 -11.316 11.281 1.00 71.06 82 GLU A O 1
ATOM 634 N N . LYS A 1 83 ? -4.200 -9.584 11.819 1.00 79.19 83 LYS A N 1
ATOM 635 C CA . LYS A 1 83 ? -5.139 -9.834 10.713 1.00 79.19 83 LYS A CA 1
ATOM 636 C C . LYS A 1 83 ? -5.414 -8.580 9.890 1.00 79.19 83 LYS A C 1
ATOM 638 O O . LYS A 1 83 ? -6.507 -8.415 9.353 1.00 79.19 83 LYS A O 1
ATOM 643 N N . SER A 1 84 ? -4.440 -7.687 9.758 1.00 86.31 84 SER A N 1
ATOM 644 C CA . SER A 1 84 ? -4.569 -6.539 8.862 1.00 86.31 84 SER A CA 1
ATOM 645 C C . SER A 1 84 ? -4.604 -6.991 7.402 1.00 86.31 84 SER A C 1
ATOM 647 O O . SER A 1 84 ? -3.669 -7.625 6.902 1.00 86.31 84 SER A O 1
ATOM 649 N N . HIS A 1 85 ? -5.701 -6.660 6.720 1.00 89.31 85 HIS A N 1
ATOM 650 C CA . HIS A 1 85 ? -5.896 -6.944 5.299 1.00 89.31 85 HIS A CA 1
ATOM 651 C C . HIS A 1 85 ? -5.923 -5.645 4.504 1.00 89.31 85 HIS A C 1
ATOM 653 O O . HIS A 1 85 ? -6.655 -4.718 4.851 1.00 89.31 85 HIS A O 1
ATOM 659 N N . TRP A 1 86 ? -5.158 -5.615 3.419 1.00 91.19 86 TRP A N 1
ATOM 660 C CA . TRP A 1 86 ? -5.021 -4.467 2.535 1.00 91.19 86 TRP A CA 1
ATOM 661 C C . TRP A 1 86 ? -5.570 -4.816 1.147 1.00 91.19 86 TRP A C 1
ATOM 663 O O . TRP A 1 86 ? -5.133 -5.794 0.535 1.00 91.19 86 TRP A O 1
ATOM 673 N N . PHE A 1 87 ? -6.525 -4.024 0.649 1.00 90.12 87 PHE A N 1
ATOM 674 C CA . PHE A 1 87 ? -7.155 -4.186 -0.669 1.00 90.12 87 PHE A CA 1
ATOM 675 C C . PHE A 1 87 ? -6.928 -2.951 -1.553 1.00 90.12 87 PHE A C 1
ATOM 677 O O . PHE A 1 87 ? -7.195 -1.840 -1.099 1.00 90.12 87 PHE A O 1
ATOM 684 N N . PRO A 1 88 ? -6.472 -3.102 -2.801 1.00 88.50 88 PRO A N 1
ATOM 685 C CA . PRO A 1 88 ? -6.110 -1.987 -3.662 1.00 88.50 88 PRO A CA 1
ATOM 686 C C . PRO A 1 88 ? -7.339 -1.221 -4.153 1.00 88.50 88 PRO A C 1
ATOM 688 O O . PRO A 1 88 ? -8.429 -1.772 -4.312 1.00 88.50 88 PRO A O 1
ATOM 691 N N . ILE A 1 89 ? -7.132 0.064 -4.426 1.00 85.06 89 ILE A N 1
ATOM 692 C CA . ILE A 1 89 ? -8.091 0.967 -5.058 1.00 85.06 89 ILE A CA 1
ATOM 693 C C . ILE A 1 89 ? -7.539 1.350 -6.428 1.00 85.06 89 ILE A C 1
ATOM 695 O O . ILE A 1 89 ? -6.565 2.101 -6.530 1.00 85.06 89 ILE A O 1
ATOM 699 N N . TYR A 1 90 ? -8.178 0.855 -7.482 1.00 80.50 90 TYR A N 1
ATOM 700 C CA . TYR A 1 90 ? -7.899 1.255 -8.859 1.00 80.50 90 TYR A CA 1
ATOM 701 C C . TYR A 1 90 ? -8.814 2.422 -9.241 1.00 80.50 90 TYR A C 1
ATOM 703 O O . TYR A 1 90 ? -9.975 2.458 -8.827 1.00 80.50 90 TYR A O 1
ATOM 711 N N . ARG A 1 91 ? -8.275 3.388 -9.981 1.00 67.50 91 ARG A N 1
ATOM 712 C CA . ARG A 1 91 ? -9.014 4.515 -10.557 1.00 67.50 91 ARG A CA 1
ATOM 713 C C . ARG A 1 91 ? -8.872 4.493 -12.064 1.00 67.50 9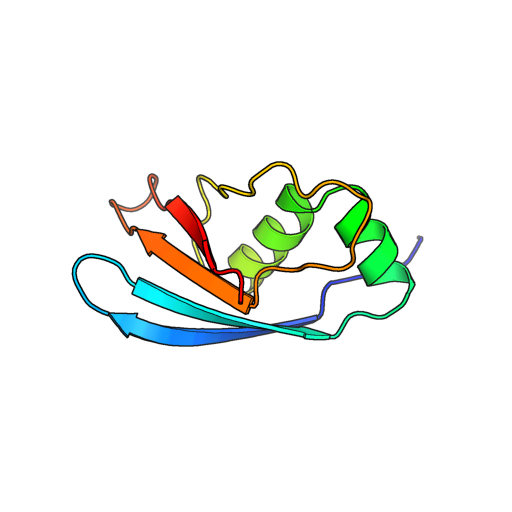1 ARG A C 1
ATOM 715 O O . ARG A 1 91 ? -7.789 4.063 -12.516 1.00 67.50 91 ARG A O 1
#